Protein AF-A0A662VUU5-F1 (afdb_monomer_lite)

Sequence (149 aa):
MEALKASMFVGVSAFFRILFAQQLSNSFDLKLCLAFCFTALAIYILDRSFDYESNEFVFAILFVLLSFVLFSSFMPFIALFIGFLYSKGVKGFRLKRGYGVKNLVTALTWGVNIAFYSKINTLIIVFFTVKSFIITLLNDFKDTGSNIK

Radius of gyration: 15.36 Å; chains: 1; bounding box: 37×33×42 Å

pLDDT: mean 88.37, std 10.13, range [40.22, 98.12]

Secondary structure (DSSP, 8-state):
-HHHHHHHHHHHHHHHHHHHHHHHTT---HHHHHHHHHHHHHHHHHHHHHHTT-TTHHHHHHHHHHHHHHH--SHHHHHHHHHHHHHT-BTTB-TT-STTHHHHHHHHHHHHHHHHHHT--HHHHHHHHHHHHHHHHHHHHHHHHHS--

Foldseek 3Di:
DVQQVVQLVVLVVQLVLLVVLLVVVVHDDNLLSQLRSLLSSLLSSCLVCVVVVHPSNVSSVVSLVSSCVSPVDCLSVVLNVLSCQQRPNDPPRHQVDDDQSSLQSQLQSQLVSSCVSNVDDPVSSVVSSVVSSVVVNVVVVVVVVVPPD

Structure (mmCIF, N/CA/C/O backbone):
data_AF-A0A662VUU5-F1
#
_entry.id   AF-A0A662VUU5-F1
#
loop_
_atom_site.group_PDB
_atom_site.id
_atom_site.type_symbol
_atom_site.label_atom_id
_atom_site.label_alt_id
_atom_site.label_comp_id
_atom_site.label_asym_id
_atom_site.label_entity_id
_atom_site.label_seq_id
_atom_site.pdbx_PDB_ins_code
_atom_site.Cartn_x
_atom_site.Cartn_y
_atom_site.Cartn_z
_atom_site.occupancy
_atom_site.B_iso_or_equiv
_atom_site.auth_seq_id
_atom_site.auth_comp_id
_atom_site.auth_asym_id
_atom_site.auth_atom_id
_atom_site.pdbx_PDB_model_num
ATOM 1 N N . MET A 1 1 ? 3.282 8.187 18.617 1.00 81.00 1 MET A N 1
ATOM 2 C CA . MET A 1 1 ? 3.980 7.462 17.526 1.00 81.00 1 MET A CA 1
ATOM 3 C C . MET A 1 1 ? 3.714 5.966 17.648 1.00 81.00 1 MET A C 1
ATOM 5 O O . MET A 1 1 ? 4.645 5.167 17.628 1.00 81.00 1 MET A O 1
ATOM 9 N N . GLU A 1 2 ? 2.456 5.572 17.809 1.00 90.25 2 GLU A N 1
ATOM 10 C CA . GLU A 1 2 ? 2.071 4.157 17.923 1.00 90.25 2 GLU A CA 1
ATOM 11 C C . GLU A 1 2 ? 1.715 3.587 16.549 1.00 90.25 2 GLU A C 1
ATOM 13 O O . GLU A 1 2 ? 2.259 2.551 16.154 1.00 90.25 2 GLU A O 1
ATOM 18 N N . ALA A 1 3 ? 0.920 4.326 15.764 1.00 89.88 3 ALA A N 1
ATOM 19 C CA . ALA A 1 3 ? 0.538 3.946 14.406 1.00 89.88 3 ALA A CA 1
ATOM 20 C C . ALA A 1 3 ? 1.767 3.794 13.498 1.00 89.88 3 ALA A C 1
ATOM 22 O O . ALA A 1 3 ? 1.881 2.805 12.767 1.00 89.88 3 ALA A O 1
ATOM 23 N N . LEU A 1 4 ? 2.721 4.729 13.581 1.00 90.69 4 LEU A N 1
ATOM 24 C CA . LEU A 1 4 ? 3.973 4.660 12.826 1.00 90.69 4 LEU A CA 1
ATOM 25 C C . LEU A 1 4 ? 4.808 3.431 13.205 1.00 90.69 4 LEU A C 1
ATOM 27 O O . LEU A 1 4 ? 5.175 2.648 12.328 1.00 90.69 4 LEU A O 1
ATOM 31 N N . LYS A 1 5 ? 5.074 3.226 14.503 1.00 92.25 5 LYS A N 1
ATOM 32 C CA . LYS A 1 5 ? 5.905 2.108 14.988 1.00 92.25 5 LYS A CA 1
ATOM 33 C C . LYS A 1 5 ? 5.329 0.759 14.576 1.00 92.25 5 LYS A C 1
ATOM 35 O O . LYS A 1 5 ? 6.055 -0.073 14.036 1.00 92.25 5 LYS A O 1
ATOM 40 N N . ALA A 1 6 ? 4.021 0.572 14.742 1.00 90.56 6 ALA A N 1
ATOM 41 C CA . ALA A 1 6 ? 3.344 -0.650 14.328 1.00 90.56 6 ALA A CA 1
ATOM 42 C C . ALA A 1 6 ? 3.443 -0.892 12.804 1.00 90.56 6 ALA A C 1
ATOM 44 O O . ALA A 1 6 ? 3.359 -2.034 12.339 1.00 90.56 6 ALA A O 1
ATOM 45 N N . SER A 1 7 ? 3.608 0.167 11.998 1.00 93.94 7 SER A N 1
ATOM 46 C CA . SER A 1 7 ? 3.611 0.130 10.521 1.00 93.94 7 SER A CA 1
ATOM 47 C C . SER A 1 7 ? 4.972 -0.097 9.887 1.00 93.94 7 SER A C 1
ATOM 49 O O . SER A 1 7 ? 5.025 -0.580 8.756 1.00 93.94 7 SER A O 1
ATOM 51 N N . MET A 1 8 ? 6.063 0.131 10.617 1.00 93.44 8 MET A N 1
ATOM 52 C CA . MET A 1 8 ? 7.427 -0.010 10.096 1.00 93.44 8 MET A CA 1
ATOM 53 C C . MET A 1 8 ? 7.697 -1.384 9.474 1.00 93.44 8 MET A C 1
ATOM 55 O O . MET A 1 8 ? 8.197 -1.467 8.352 1.00 93.44 8 MET A O 1
ATOM 59 N N . PHE A 1 9 ? 7.301 -2.465 10.154 1.00 93.50 9 PHE A N 1
ATOM 60 C CA . PHE A 1 9 ? 7.501 -3.824 9.639 1.00 93.50 9 PHE A CA 1
ATOM 61 C C . PHE A 1 9 ? 6.784 -4.053 8.300 1.00 93.50 9 PHE A C 1
ATOM 63 O O . PHE A 1 9 ? 7.306 -4.722 7.409 1.00 93.50 9 PHE A O 1
ATOM 70 N N . VAL A 1 10 ? 5.600 -3.457 8.128 1.00 93.00 10 VAL A N 1
ATOM 71 C CA . VAL A 1 10 ? 4.825 -3.573 6.888 1.00 93.00 10 VAL A CA 1
ATOM 72 C C . VAL A 1 10 ? 5.518 -2.842 5.742 1.00 93.00 10 VAL A C 1
ATOM 74 O O . VAL A 1 10 ? 5.584 -3.390 4.644 1.00 93.00 10 VAL A O 1
ATOM 77 N N . GLY A 1 11 ? 6.089 -1.661 6.000 1.00 94.44 11 GLY A N 1
ATOM 78 C CA . GLY A 1 11 ? 6.892 -0.923 5.021 1.00 94.44 11 GLY A CA 1
ATOM 79 C C . GLY A 1 11 ? 8.108 -1.721 4.546 1.00 94.44 11 GLY A C 1
ATOM 80 O O . GLY A 1 11 ? 8.293 -1.919 3.345 1.00 94.44 11 GLY A O 1
ATOM 81 N N . VAL A 1 12 ? 8.883 -2.278 5.483 1.00 95.19 12 VAL A N 1
ATOM 82 C CA . VAL A 1 12 ? 10.037 -3.137 5.158 1.00 95.19 12 VAL A CA 1
ATOM 83 C C . VAL A 1 12 ? 9.597 -4.361 4.350 1.00 95.19 12 VAL A C 1
ATOM 85 O O . VAL A 1 12 ? 10.191 -4.681 3.322 1.00 95.19 12 VAL A O 1
ATOM 88 N N . SER A 1 13 ? 8.508 -5.022 4.753 1.00 94.31 13 SER A N 1
ATOM 89 C CA . SER A 1 13 ? 7.967 -6.159 4.003 1.00 94.31 13 SER A CA 1
ATOM 90 C C . SER A 1 13 ? 7.511 -5.767 2.591 1.00 94.31 13 SER A C 1
ATOM 92 O O . SER A 1 13 ? 7.723 -6.527 1.647 1.00 94.31 13 SER A O 1
ATOM 94 N N . ALA A 1 14 ? 6.917 -4.583 2.421 1.00 95.50 14 ALA A N 1
ATOM 95 C CA . ALA A 1 14 ? 6.493 -4.067 1.123 1.00 95.50 14 ALA A CA 1
ATOM 96 C C . ALA A 1 14 ? 7.684 -3.851 0.177 1.00 95.50 14 ALA A C 1
ATOM 98 O O . ALA A 1 14 ? 7.617 -4.289 -0.972 1.00 95.50 14 ALA A O 1
ATOM 99 N N . PHE A 1 15 ? 8.789 -3.282 0.670 1.00 96.81 15 PHE A N 1
ATOM 100 C CA . PHE A 1 15 ? 10.030 -3.133 -0.097 1.00 96.81 15 PHE A CA 1
ATOM 101 C C . PHE A 1 15 ? 10.496 -4.475 -0.682 1.00 96.81 15 PHE A C 1
ATOM 103 O O . PHE A 1 15 ? 10.668 -4.608 -1.894 1.00 96.81 15 PHE A O 1
ATOM 110 N N . PHE A 1 16 ? 10.621 -5.500 0.168 1.00 95.44 16 PHE A N 1
ATOM 111 C CA . PHE A 1 16 ? 11.106 -6.813 -0.263 1.00 95.44 16 PHE A CA 1
ATOM 112 C C . PHE A 1 16 ? 10.149 -7.535 -1.216 1.00 95.44 16 PHE A C 1
ATOM 114 O O . PHE A 1 16 ? 10.604 -8.319 -2.043 1.00 95.44 16 PHE A O 1
ATOM 121 N N . ARG A 1 17 ? 8.838 -7.270 -1.153 1.00 92.75 17 ARG A N 1
ATOM 122 C CA . ARG A 1 17 ? 7.872 -7.844 -2.107 1.00 92.75 17 ARG A CA 1
ATOM 123 C C . ARG A 1 17 ? 8.084 -7.319 -3.523 1.00 92.75 17 ARG A C 1
ATOM 125 O O . ARG A 1 17 ? 8.017 -8.113 -4.456 1.00 92.75 17 ARG A O 1
ATOM 132 N N . ILE A 1 18 ? 8.357 -6.022 -3.680 1.00 94.44 18 ILE A N 1
ATOM 133 C CA . ILE A 1 18 ? 8.674 -5.449 -4.998 1.00 94.44 18 ILE A CA 1
ATOM 134 C C . ILE A 1 18 ? 10.034 -5.920 -5.463 1.00 94.44 18 ILE A C 1
ATOM 136 O O . ILE A 1 18 ? 10.139 -6.339 -6.608 1.00 94.44 18 ILE A O 1
ATOM 140 N N . LEU A 1 19 ? 11.035 -5.932 -4.578 1.00 94.31 19 LEU A N 1
ATOM 141 C CA . LEU A 1 19 ? 12.353 -6.456 -4.918 1.00 94.31 19 LEU A CA 1
ATOM 142 C C . LEU A 1 19 ? 12.248 -7.894 -5.436 1.00 94.31 19 LEU A C 1
ATOM 144 O O . LEU A 1 19 ? 12.730 -8.191 -6.521 1.00 94.31 19 LEU A O 1
ATOM 148 N N . PHE A 1 20 ? 11.557 -8.767 -4.701 1.00 91.50 20 PHE A N 1
ATOM 149 C CA . PHE A 1 20 ? 11.325 -10.147 -5.117 1.00 91.50 20 PHE A CA 1
ATOM 150 C C . PHE A 1 20 ? 10.617 -10.225 -6.472 1.00 91.50 20 PHE A C 1
ATOM 152 O O . PHE A 1 20 ? 11.067 -10.953 -7.351 1.00 91.50 20 PHE A O 1
ATOM 159 N N . ALA A 1 21 ? 9.542 -9.454 -6.665 1.00 90.75 21 ALA A N 1
ATOM 160 C CA . ALA A 1 21 ? 8.829 -9.429 -7.936 1.00 90.75 21 ALA A CA 1
ATOM 161 C C . ALA A 1 21 ? 9.750 -8.986 -9.087 1.00 90.75 21 ALA A C 1
ATOM 163 O O . ALA A 1 21 ? 9.850 -9.692 -10.082 1.00 90.75 21 ALA A O 1
ATOM 164 N N . GLN A 1 22 ? 10.487 -7.884 -8.930 1.00 91.81 22 GLN A N 1
ATOM 165 C CA . GLN A 1 22 ? 11.431 -7.376 -9.930 1.00 91.81 22 GLN A CA 1
ATOM 166 C C . GLN A 1 22 ? 12.504 -8.410 -10.300 1.00 91.81 22 GLN A C 1
ATOM 168 O O . GLN A 1 22 ? 12.750 -8.629 -11.489 1.00 91.81 22 GLN A O 1
ATOM 173 N N . GLN A 1 23 ? 13.057 -9.124 -9.313 1.00 91.06 23 GLN A N 1
ATOM 174 C CA . GLN A 1 23 ? 14.039 -10.187 -9.549 1.00 91.06 23 GLN A CA 1
ATOM 175 C C . GLN A 1 23 ? 13.480 -11.329 -10.413 1.00 91.06 23 GLN A C 1
ATOM 177 O O . GLN A 1 23 ? 14.199 -11.838 -11.266 1.00 91.06 23 GLN A O 1
ATOM 182 N N . LEU A 1 24 ? 12.189 -11.676 -10.298 1.00 88.19 24 LEU A N 1
ATOM 183 C CA . LEU A 1 24 ? 11.557 -12.667 -11.190 1.00 88.19 24 LEU A CA 1
ATOM 184 C C . LEU A 1 24 ? 11.553 -12.237 -12.666 1.00 88.19 24 LEU A C 1
ATOM 186 O O . LEU A 1 24 ? 11.448 -13.079 -13.553 1.00 88.19 24 LEU A O 1
ATOM 190 N N . SER A 1 25 ? 11.653 -10.935 -12.932 1.00 85.19 25 SER A N 1
ATOM 191 C CA . SER A 1 25 ? 11.716 -10.359 -14.282 1.00 85.19 25 SER A CA 1
ATOM 192 C C . SER A 1 25 ? 13.127 -9.941 -14.708 1.00 85.19 25 SER A C 1
ATOM 194 O O . SER A 1 25 ? 13.270 -9.270 -15.727 1.00 85.19 25 SER A O 1
ATOM 196 N N . ASN A 1 26 ? 14.161 -10.298 -13.932 1.00 87.94 26 ASN A N 1
ATOM 197 C CA . ASN A 1 26 ? 15.539 -9.824 -14.112 1.00 87.94 26 ASN A CA 1
ATOM 198 C C . ASN A 1 26 ? 15.649 -8.290 -14.200 1.00 87.94 26 ASN A C 1
ATOM 200 O O . ASN A 1 26 ? 16.485 -7.753 -14.926 1.00 87.94 26 ASN A O 1
ATOM 204 N N . SER A 1 27 ? 14.794 -7.574 -13.466 1.00 89.19 27 SER A N 1
ATOM 205 C CA . SER A 1 27 ? 14.834 -6.117 -13.361 1.00 89.19 27 SER A CA 1
ATOM 206 C C . SER A 1 27 ? 15.168 -5.689 -11.934 1.00 89.19 27 SER A C 1
ATOM 208 O O . SER A 1 27 ? 15.023 -6.451 -10.977 1.00 89.19 27 SER A O 1
ATOM 210 N N . PHE A 1 28 ? 15.645 -4.456 -11.785 1.00 93.12 28 PHE A N 1
ATOM 211 C CA . PHE A 1 28 ? 15.834 -3.834 -10.482 1.00 93.12 28 PHE A CA 1
ATOM 212 C C . PHE A 1 28 ? 15.625 -2.328 -10.599 1.00 93.12 28 PHE A C 1
ATOM 214 O O . PHE A 1 28 ? 16.303 -1.652 -11.370 1.00 93.12 28 PHE A O 1
ATOM 221 N N . ASP A 1 29 ? 14.687 -1.805 -9.815 1.00 94.94 29 ASP A N 1
ATOM 222 C CA . ASP A 1 29 ? 14.433 -0.373 -9.709 1.00 94.94 29 ASP A CA 1
ATOM 223 C C . ASP A 1 29 ? 14.169 -0.020 -8.242 1.00 94.94 29 ASP A C 1
ATOM 225 O O . ASP A 1 29 ? 13.077 -0.236 -7.695 1.00 94.94 29 ASP A O 1
ATOM 229 N N . LEU A 1 30 ? 15.205 0.530 -7.602 1.00 95.88 30 LEU A N 1
ATOM 230 C CA . LEU A 1 30 ? 15.176 0.935 -6.199 1.00 95.88 30 LEU A CA 1
ATOM 231 C C . LEU A 1 30 ? 14.102 1.995 -5.928 1.00 95.88 30 LEU A C 1
ATOM 233 O O . LEU A 1 30 ? 13.483 1.970 -4.862 1.00 95.88 30 LEU A O 1
ATOM 237 N N . LYS A 1 31 ? 13.849 2.907 -6.881 1.00 96.81 31 LYS A N 1
ATOM 238 C CA . LYS A 1 31 ? 12.851 3.971 -6.702 1.00 96.81 31 LYS A CA 1
ATOM 239 C C . LYS A 1 31 ? 11.459 3.374 -6.557 1.00 96.81 31 LYS A C 1
ATOM 241 O O . LYS A 1 31 ? 10.708 3.824 -5.699 1.00 96.81 31 LYS A O 1
ATOM 246 N N . LEU A 1 32 ? 11.140 2.325 -7.316 1.00 95.62 32 LEU A N 1
ATOM 247 C CA . LEU A 1 32 ? 9.856 1.626 -7.207 1.00 95.62 32 LEU A CA 1
ATOM 248 C C . LEU A 1 32 ? 9.717 0.858 -5.895 1.00 95.62 32 LEU A C 1
ATOM 250 O O . LEU A 1 32 ? 8.652 0.893 -5.278 1.00 95.62 32 LEU A O 1
ATOM 254 N N . CYS A 1 33 ? 10.793 0.212 -5.436 1.00 96.75 33 CYS A N 1
ATOM 255 C CA . CYS A 1 33 ? 10.801 -0.475 -4.145 1.00 96.75 33 CYS A CA 1
ATOM 256 C C . CYS A 1 33 ? 10.528 0.506 -2.991 1.00 96.75 33 CYS A C 1
ATOM 258 O O . CYS A 1 33 ? 9.698 0.235 -2.120 1.00 96.75 33 CYS A O 1
ATOM 260 N N . LEU A 1 34 ? 11.183 1.673 -3.008 1.00 97.88 34 LEU A N 1
ATOM 261 C CA . LEU A 1 34 ? 10.980 2.733 -2.016 1.00 97.88 34 LEU A CA 1
ATOM 262 C C . LEU A 1 34 ? 9.605 3.399 -2.146 1.00 97.88 34 LEU A C 1
ATOM 264 O O . LEU A 1 34 ? 8.922 3.593 -1.141 1.00 97.88 34 LEU A O 1
ATOM 268 N N . ALA A 1 35 ? 9.154 3.694 -3.367 1.00 97.31 35 ALA A N 1
ATOM 269 C CA . ALA A 1 35 ? 7.844 4.289 -3.604 1.00 97.31 35 ALA A CA 1
ATOM 270 C C . ALA A 1 35 ? 6.719 3.382 -3.086 1.00 97.31 35 ALA A C 1
ATOM 272 O O . ALA A 1 35 ? 5.776 3.865 -2.448 1.00 97.31 35 ALA A O 1
ATOM 273 N N . PHE A 1 36 ? 6.823 2.067 -3.283 1.00 97.00 36 PHE A N 1
ATOM 274 C CA . PHE A 1 36 ? 5.843 1.139 -2.732 1.00 97.00 36 PHE A CA 1
ATOM 275 C C . PHE A 1 36 ? 5.951 0.986 -1.213 1.00 97.00 36 PHE A C 1
ATOM 277 O O . PHE A 1 36 ? 4.923 0.931 -0.542 1.00 97.00 36 PHE A O 1
ATOM 284 N N . CYS A 1 37 ? 7.166 0.979 -0.653 1.00 97.69 37 CYS A N 1
ATOM 285 C CA . CYS A 1 37 ? 7.377 1.009 0.798 1.00 97.69 37 CYS A CA 1
ATOM 286 C C . CYS A 1 37 ? 6.624 2.183 1.444 1.00 97.69 37 CYS A C 1
ATOM 288 O O . CYS A 1 37 ? 5.839 1.981 2.371 1.00 97.69 37 CYS A O 1
ATOM 290 N N . PHE A 1 38 ? 6.778 3.393 0.898 1.00 98.12 38 PHE A N 1
ATOM 291 C CA . PHE A 1 38 ? 6.066 4.575 1.382 1.00 98.12 38 PHE A CA 1
ATOM 292 C C . PHE A 1 38 ? 4.553 4.494 1.161 1.00 98.12 38 PHE A C 1
ATOM 294 O O . PHE A 1 38 ? 3.789 4.866 2.046 1.00 9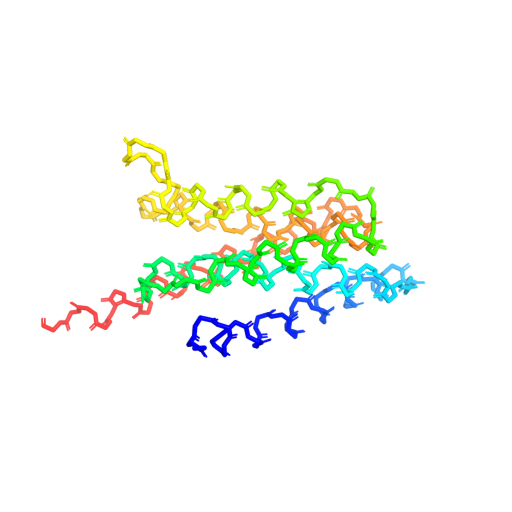8.12 38 PHE A O 1
ATOM 301 N N . THR A 1 39 ? 4.104 3.935 0.037 1.00 97.56 39 THR A N 1
ATOM 302 C CA . THR A 1 39 ? 2.668 3.704 -0.208 1.00 97.56 39 THR A CA 1
ATOM 303 C C . THR A 1 39 ? 2.064 2.780 0.849 1.00 97.56 39 THR A C 1
ATOM 305 O O . THR A 1 39 ? 1.029 3.093 1.434 1.00 97.56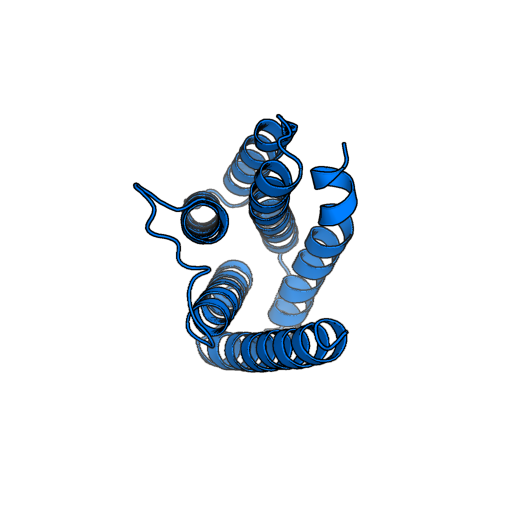 39 THR A O 1
ATOM 308 N N . ALA A 1 40 ? 2.730 1.662 1.146 1.00 96.94 40 ALA A N 1
ATOM 309 C CA . ALA A 1 40 ? 2.284 0.716 2.160 1.00 96.94 40 ALA A CA 1
ATOM 310 C C . ALA A 1 40 ? 2.297 1.336 3.564 1.00 96.94 40 ALA A C 1
ATOM 312 O O . ALA A 1 40 ? 1.332 1.172 4.309 1.00 96.94 40 ALA A O 1
ATOM 313 N N . LEU A 1 41 ? 3.349 2.086 3.913 1.00 97.06 41 LEU A N 1
ATOM 314 C CA . LEU A 1 41 ? 3.406 2.824 5.176 1.00 97.06 41 LEU A CA 1
ATOM 315 C C . LEU A 1 41 ? 2.235 3.790 5.303 1.00 97.06 41 LEU A C 1
ATOM 317 O O . LEU A 1 41 ? 1.573 3.797 6.334 1.00 97.06 41 LEU A O 1
ATOM 321 N N . ALA A 1 42 ? 1.936 4.552 4.255 1.00 96.88 42 ALA A N 1
ATOM 322 C CA . ALA A 1 42 ? 0.847 5.507 4.294 1.00 96.88 42 ALA A CA 1
ATOM 323 C C . ALA A 1 42 ? -0.511 4.848 4.571 1.00 96.88 42 ALA A C 1
ATOM 325 O O . ALA A 1 42 ? -1.242 5.291 5.455 1.00 96.88 42 ALA A O 1
ATOM 326 N N . ILE A 1 43 ? -0.822 3.755 3.871 1.00 95.94 43 ILE A N 1
ATOM 327 C CA . ILE A 1 43 ? -2.081 3.015 4.048 1.00 95.94 43 ILE A CA 1
ATOM 328 C C . ILE A 1 43 ? -2.208 2.480 5.479 1.00 95.94 43 ILE A C 1
ATOM 330 O O . ILE A 1 43 ? -3.252 2.641 6.107 1.00 95.94 43 ILE A O 1
ATOM 334 N N . TYR A 1 44 ? -1.148 1.865 6.010 1.00 94.88 44 TYR A N 1
ATOM 335 C CA . TYR A 1 44 ? -1.187 1.236 7.334 1.00 94.88 44 TYR A CA 1
ATOM 336 C C . TYR A 1 44 ? -1.145 2.243 8.481 1.00 94.88 44 TYR A C 1
ATOM 338 O O . TYR A 1 44 ? -1.790 2.026 9.504 1.00 94.88 44 TYR A O 1
ATOM 346 N N . ILE A 1 45 ? -0.420 3.351 8.316 1.00 95.69 45 ILE A N 1
ATOM 347 C CA . ILE A 1 45 ? -0.449 4.454 9.278 1.00 95.69 45 ILE A CA 1
ATOM 348 C C . ILE A 1 45 ? -1.845 5.063 9.306 1.00 95.69 45 ILE A C 1
ATOM 350 O O . ILE A 1 45 ? -2.347 5.322 10.392 1.00 95.69 45 ILE A O 1
ATOM 354 N N . LEU A 1 46 ? -2.491 5.251 8.150 1.00 95.12 46 LEU A N 1
ATOM 355 C CA . LEU A 1 46 ? -3.855 5.768 8.097 1.00 95.12 46 LEU A CA 1
ATOM 356 C C . LEU A 1 46 ? -4.829 4.846 8.843 1.00 95.12 46 LEU A C 1
ATOM 358 O O . LEU A 1 46 ? -5.523 5.316 9.742 1.00 95.12 46 LEU A O 1
ATOM 362 N N . ASP A 1 47 ? -4.845 3.550 8.513 1.00 92.00 47 ASP A N 1
ATOM 363 C CA . ASP A 1 47 ? -5.709 2.550 9.163 1.00 92.00 47 ASP A CA 1
ATOM 364 C C . ASP A 1 47 ? -5.534 2.575 10.686 1.00 92.00 47 ASP A C 1
ATOM 366 O O . ASP A 1 47 ? -6.487 2.798 11.431 1.00 92.00 47 ASP A O 1
ATOM 370 N N . ARG A 1 48 ? -4.285 2.482 11.148 1.00 91.94 48 ARG A N 1
ATOM 371 C CA . ARG A 1 48 ? -3.966 2.467 12.578 1.00 9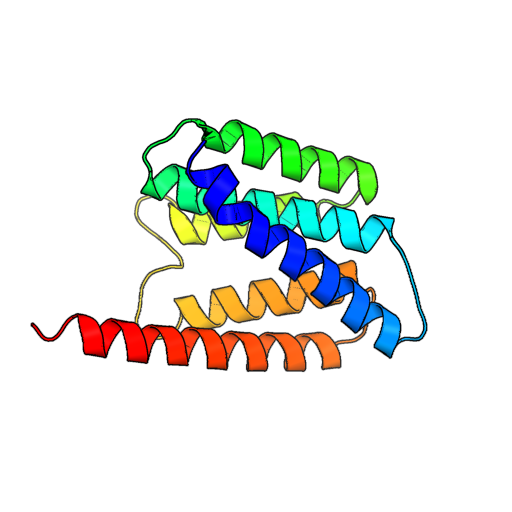1.94 48 ARG A CA 1
ATOM 372 C C . ARG A 1 48 ? -4.162 3.803 13.267 1.00 91.94 48 ARG A C 1
ATOM 374 O O . ARG A 1 48 ? -4.446 3.828 14.455 1.00 91.94 48 ARG A O 1
ATOM 381 N N . SER A 1 49 ? -4.011 4.918 12.558 1.00 92.38 49 SER A N 1
ATOM 382 C CA . SER A 1 49 ? -4.273 6.234 13.142 1.00 92.38 49 SER A CA 1
ATOM 383 C C . SER A 1 49 ? -5.738 6.374 13.544 1.00 92.38 49 SER A C 1
ATOM 385 O O . SER A 1 49 ? -6.015 7.004 14.560 1.00 92.38 49 SER A O 1
ATOM 387 N N . PHE A 1 50 ? -6.653 5.732 12.806 1.00 90.12 50 PHE A N 1
ATOM 388 C CA . PHE A 1 50 ? -8.058 5.654 13.189 1.00 90.12 50 PHE A CA 1
ATOM 389 C C . PHE A 1 50 ? -8.288 4.705 14.365 1.00 90.12 50 PHE A C 1
ATOM 391 O O . PHE A 1 50 ? -9.054 5.064 15.251 1.00 90.12 50 PHE A O 1
ATOM 398 N N . ASP A 1 51 ? -7.617 3.551 14.405 1.00 86.50 51 ASP A N 1
ATOM 399 C CA . ASP A 1 51 ? -7.744 2.607 15.528 1.00 86.50 51 ASP A CA 1
ATOM 400 C C . ASP A 1 51 ? -7.173 3.176 16.846 1.00 86.50 51 ASP A C 1
ATOM 402 O O . ASP A 1 51 ? -7.723 2.922 17.913 1.00 86.50 51 ASP A O 1
ATOM 406 N N . TYR A 1 52 ? -6.100 3.973 16.782 1.00 84.81 52 TYR A N 1
ATOM 407 C CA . TYR A 1 52 ? -5.480 4.634 17.941 1.00 84.81 52 TYR A CA 1
ATOM 408 C C . TYR A 1 52 ? -6.027 6.041 18.231 1.00 84.81 52 TYR A C 1
ATOM 410 O O . TYR A 1 52 ? -5.474 6.729 19.085 1.00 84.81 52 TYR A O 1
ATOM 418 N N . GLU A 1 53 ? -7.030 6.513 17.482 1.00 85.25 53 GLU A N 1
ATOM 419 C CA . GLU A 1 53 ? -7.560 7.887 17.572 1.00 85.25 53 GLU A CA 1
ATOM 420 C C . GLU A 1 53 ? -6.456 8.970 17.594 1.00 85.25 53 GLU A C 1
ATOM 422 O O . GLU A 1 53 ? -6.503 9.950 18.336 1.00 85.25 53 GLU A O 1
ATOM 427 N N . SER A 1 54 ? -5.423 8.788 16.767 1.00 87.31 54 SER A N 1
ATOM 428 C CA . SER A 1 54 ? -4.216 9.619 16.774 1.00 87.31 54 SER A CA 1
ATOM 429 C C . SER A 1 54 ? -4.130 10.541 15.555 1.00 87.31 54 SER A C 1
ATOM 431 O O . SER A 1 54 ? -4.541 10.198 14.446 1.00 87.31 54 SER A O 1
ATOM 433 N N . ASN A 1 55 ? -3.476 11.695 15.719 1.00 89.94 55 ASN A N 1
ATOM 434 C CA . ASN A 1 55 ? -3.194 12.633 14.621 1.00 89.94 55 ASN A CA 1
ATOM 435 C C . ASN A 1 55 ? -2.057 12.163 13.686 1.00 89.94 55 ASN A C 1
ATOM 437 O O . ASN A 1 55 ? -1.539 12.932 12.876 1.00 89.94 55 ASN A O 1
ATOM 441 N N . GLU A 1 56 ? -1.659 10.890 13.764 1.00 91.38 56 GLU A N 1
ATOM 442 C CA . GLU A 1 56 ? -0.576 10.317 12.956 1.00 91.38 56 GLU A CA 1
ATOM 443 C C . GLU A 1 56 ? -0.954 10.160 11.470 1.00 91.38 56 GLU A C 1
ATOM 445 O O . GLU A 1 56 ? -0.084 9.863 10.651 1.00 91.38 56 GLU A O 1
ATOM 450 N N . PHE A 1 57 ? -2.203 10.455 11.079 1.00 90.62 57 PHE A N 1
ATOM 451 C CA . PHE A 1 57 ? -2.626 10.524 9.672 1.00 90.62 57 PHE A CA 1
ATOM 452 C C . PHE A 1 57 ? -1.803 11.531 8.846 1.00 90.62 57 PHE A C 1
ATOM 454 O O . PHE A 1 57 ? -1.664 11.365 7.635 1.00 90.62 57 PHE A O 1
ATOM 461 N N . VAL A 1 58 ? -1.203 12.548 9.481 1.00 92.94 58 VAL A N 1
ATOM 462 C CA . VAL A 1 58 ? -0.287 13.490 8.813 1.00 92.94 58 VAL A CA 1
ATOM 463 C C . VAL A 1 58 ? 0.927 12.757 8.229 1.00 92.94 58 VAL A C 1
ATOM 465 O O . VAL A 1 58 ? 1.347 13.057 7.111 1.00 92.94 58 VAL A O 1
ATOM 468 N N . PHE A 1 59 ? 1.449 11.736 8.921 1.00 95.56 59 PHE A N 1
ATOM 469 C CA . PHE A 1 59 ? 2.532 10.905 8.390 1.00 95.56 59 PHE A CA 1
ATOM 470 C C . PHE A 1 59 ? 2.074 10.068 7.196 1.00 95.56 59 PHE A C 1
ATOM 472 O O . PHE A 1 59 ? 2.848 9.877 6.262 1.00 95.56 59 PHE A O 1
ATOM 479 N N . ALA A 1 60 ? 0.818 9.610 7.179 1.00 95.75 60 ALA A N 1
ATOM 480 C CA . ALA A 1 60 ? 0.281 8.916 6.014 1.00 95.75 60 ALA A CA 1
ATOM 481 C C . ALA A 1 60 ? 0.284 9.818 4.769 1.00 95.75 60 ALA A C 1
ATOM 483 O O . ALA A 1 60 ? 0.733 9.398 3.702 1.00 95.75 60 ALA A O 1
ATOM 484 N N . ILE A 1 61 ? -0.130 11.080 4.919 1.00 95.88 61 ILE A N 1
ATOM 485 C CA . ILE A 1 61 ? -0.088 12.072 3.835 1.00 95.88 61 ILE A CA 1
ATOM 486 C C . ILE A 1 61 ? 1.360 12.315 3.386 1.00 95.88 61 ILE A C 1
ATOM 488 O O . ILE A 1 61 ? 1.643 12.265 2.189 1.00 95.88 61 ILE A O 1
ATOM 492 N N . LEU A 1 62 ? 2.289 12.507 4.330 1.00 97.19 62 LEU A N 1
ATOM 493 C CA . LEU A 1 62 ? 3.714 12.692 4.035 1.00 97.19 62 LEU A CA 1
ATOM 494 C C . LEU A 1 62 ? 4.279 11.528 3.204 1.00 97.19 62 LEU A C 1
ATOM 496 O O . LEU A 1 62 ? 4.923 11.755 2.182 1.00 97.19 62 LEU A O 1
ATOM 500 N N . PHE A 1 63 ? 4.026 10.280 3.607 1.00 97.75 63 PHE A N 1
ATOM 501 C CA . PHE A 1 63 ? 4.545 9.111 2.896 1.00 97.75 63 PHE A CA 1
ATOM 502 C C . PHE A 1 63 ? 3.923 8.934 1.505 1.00 97.75 63 PHE A C 1
ATOM 504 O O . PHE A 1 63 ? 4.632 8.567 0.567 1.00 97.75 63 PHE A O 1
ATOM 511 N N . VAL A 1 64 ? 2.639 9.255 1.321 1.00 97.44 64 VAL A N 1
ATOM 512 C CA . VAL A 1 64 ? 2.038 9.294 -0.024 1.00 97.44 64 VAL A CA 1
ATOM 513 C C . VAL A 1 64 ? 2.718 10.332 -0.910 1.00 97.44 64 VAL A C 1
ATOM 515 O O . VAL A 1 64 ? 3.045 10.021 -2.055 1.00 97.44 64 VAL A O 1
ATOM 518 N N . LEU A 1 65 ? 2.989 11.531 -0.388 1.00 97.94 65 LEU A N 1
ATOM 519 C CA . LEU A 1 65 ? 3.693 12.574 -1.136 1.00 97.94 65 LEU A CA 1
ATOM 520 C C . LEU A 1 65 ? 5.122 12.147 -1.493 1.00 97.94 65 LEU A C 1
ATOM 522 O O . LEU A 1 65 ? 5.535 12.315 -2.637 1.00 97.94 65 LEU A O 1
ATOM 526 N N . LEU A 1 66 ? 5.855 11.529 -0.564 1.00 97.81 66 LEU A N 1
ATOM 527 C CA . LEU A 1 66 ? 7.190 10.983 -0.838 1.00 97.81 66 LEU A CA 1
ATOM 528 C C . LEU A 1 66 ? 7.152 9.904 -1.928 1.00 97.81 66 LEU A C 1
ATOM 530 O O . LEU A 1 66 ? 8.002 9.893 -2.817 1.00 97.81 66 LEU A O 1
ATOM 534 N N . SER A 1 67 ? 6.149 9.022 -1.903 1.00 97.31 67 SER A N 1
ATOM 535 C CA . SER A 1 67 ? 5.950 8.030 -2.965 1.00 97.31 67 SER A CA 1
ATOM 536 C C . SER A 1 67 ? 5.676 8.685 -4.323 1.00 97.31 67 SER A C 1
ATOM 538 O O . SER A 1 67 ? 6.270 8.300 -5.333 1.00 97.31 67 SER A O 1
ATOM 540 N N . PHE A 1 68 ? 4.825 9.716 -4.344 1.00 97.06 68 PHE A N 1
ATOM 541 C CA . PHE A 1 68 ? 4.522 10.484 -5.549 1.00 97.06 68 PHE A CA 1
ATOM 542 C C . PHE A 1 68 ? 5.758 11.191 -6.110 1.00 97.06 68 PHE A C 1
ATOM 544 O O . PHE A 1 68 ? 5.978 11.159 -7.314 1.00 97.06 68 PHE A O 1
ATOM 551 N N . VAL A 1 69 ? 6.605 11.775 -5.263 1.00 97.12 69 VAL A N 1
ATOM 552 C CA . VAL A 1 69 ? 7.860 12.403 -5.708 1.00 97.12 69 VAL A CA 1
ATOM 553 C C . VAL A 1 69 ? 8.813 11.372 -6.323 1.00 97.12 69 VAL A C 1
ATOM 555 O O . VAL A 1 69 ? 9.480 11.671 -7.310 1.00 97.12 69 VAL A O 1
ATOM 558 N N . LEU A 1 70 ? 8.861 10.148 -5.787 1.00 95.88 70 LEU A N 1
ATOM 559 C CA . LEU A 1 70 ? 9.757 9.101 -6.289 1.00 95.88 70 LEU A CA 1
ATOM 560 C C . LEU A 1 70 ? 9.312 8.464 -7.611 1.00 95.88 70 LEU A C 1
ATOM 562 O O . LEU A 1 70 ? 10.176 8.053 -8.389 1.00 95.88 70 LEU A O 1
ATOM 566 N N . PHE A 1 71 ? 8.003 8.336 -7.849 1.00 92.06 71 PHE A N 1
ATOM 567 C CA . PHE A 1 71 ? 7.468 7.585 -8.996 1.00 92.06 71 PHE A CA 1
ATOM 568 C C . PHE A 1 71 ? 6.480 8.365 -9.883 1.00 92.06 71 PHE A C 1
ATOM 570 O O . PHE A 1 71 ? 5.994 7.830 -10.874 1.00 92.06 71 PHE A O 1
ATOM 577 N N . SER A 1 72 ? 6.180 9.623 -9.555 1.00 93.38 72 SER A N 1
ATOM 578 C CA . SER A 1 72 ? 5.330 10.549 -10.328 1.00 93.38 72 SER A CA 1
ATOM 579 C C . SER A 1 72 ? 4.036 9.918 -10.858 1.00 93.38 72 SER A C 1
ATOM 581 O O . SER A 1 72 ? 3.629 10.139 -11.994 1.00 93.38 72 SER A O 1
ATOM 583 N N . SER A 1 73 ? 3.385 9.108 -10.023 1.00 93.19 73 SER A N 1
ATOM 584 C CA . SER A 1 73 ? 2.168 8.365 -10.350 1.00 93.19 73 SER A CA 1
ATOM 585 C C . SER A 1 73 ? 1.114 8.604 -9.283 1.00 93.19 73 SER A C 1
ATOM 587 O O . SER A 1 73 ? 1.441 8.635 -8.102 1.00 93.19 73 SER A O 1
ATOM 589 N N . PHE A 1 74 ? -0.159 8.706 -9.672 1.00 94.19 74 PHE A N 1
ATOM 590 C CA . PHE A 1 74 ? -1.276 8.862 -8.733 1.00 94.19 74 PHE A CA 1
ATOM 591 C C . PHE A 1 74 ? -1.637 7.580 -7.966 1.00 94.19 74 PHE A C 1
ATOM 593 O O . PHE A 1 74 ? -2.452 7.629 -7.044 1.00 94.19 74 PHE A O 1
ATOM 600 N N . MET A 1 75 ? -1.012 6.442 -8.284 1.00 93.38 75 MET A N 1
ATOM 601 C CA . MET A 1 75 ? -1.282 5.165 -7.616 1.00 93.38 75 MET A CA 1
ATOM 602 C C . MET A 1 75 ? -1.199 5.201 -6.074 1.00 93.38 75 MET A C 1
ATOM 604 O O . MET A 1 75 ? -2.104 4.650 -5.447 1.00 93.38 75 MET A O 1
ATOM 608 N N . PRO A 1 76 ? -0.221 5.870 -5.424 1.00 95.12 76 PRO A N 1
ATOM 609 C CA . PRO A 1 76 ? -0.170 5.959 -3.966 1.00 95.12 76 PRO A CA 1
ATOM 610 C C . PRO A 1 76 ? -1.414 6.630 -3.369 1.00 95.12 76 PRO A C 1
ATOM 612 O O . PRO A 1 76 ? -1.902 6.206 -2.324 1.00 95.12 76 PRO A O 1
ATOM 615 N N . PHE A 1 77 ? -1.960 7.650 -4.041 1.00 95.69 77 PHE A N 1
ATOM 616 C CA . PHE A 1 77 ? -3.177 8.338 -3.603 1.00 95.69 77 PHE A CA 1
ATOM 617 C C . PHE A 1 77 ? -4.410 7.453 -3.759 1.00 95.69 77 PHE A C 1
ATOM 619 O O . PHE A 1 77 ? -5.246 7.405 -2.859 1.00 95.69 77 PHE A O 1
ATOM 626 N N . ILE A 1 78 ? -4.507 6.716 -4.871 1.00 95.12 78 ILE A N 1
ATOM 627 C CA . ILE A 1 78 ? -5.581 5.737 -5.088 1.00 95.12 78 ILE A CA 1
ATOM 628 C C . ILE A 1 78 ? -5.521 4.660 -4.001 1.00 95.12 78 ILE A C 1
ATOM 630 O O . ILE A 1 78 ? -6.537 4.338 -3.388 1.00 95.12 78 ILE A O 1
ATOM 634 N N . ALA A 1 79 ? -4.329 4.140 -3.711 1.00 94.44 79 ALA A N 1
ATOM 635 C CA . ALA A 1 79 ? -4.135 3.116 -2.696 1.00 94.44 79 ALA A CA 1
ATOM 636 C C . ALA A 1 79 ? -4.462 3.638 -1.282 1.00 94.44 79 ALA A C 1
ATOM 638 O O . ALA A 1 79 ? -5.131 2.942 -0.517 1.00 94.44 79 ALA A O 1
ATOM 639 N N . LEU A 1 80 ? -4.087 4.882 -0.959 1.00 95.00 80 LEU A N 1
ATOM 640 C CA . LEU A 1 80 ? -4.479 5.550 0.287 1.00 95.00 80 LEU A CA 1
ATOM 641 C C . LEU A 1 80 ? -5.995 5.734 0.384 1.00 95.00 80 LEU A C 1
ATOM 643 O O . LEU A 1 80 ? -6.569 5.492 1.442 1.00 95.00 80 LEU A O 1
ATOM 647 N N . PHE A 1 81 ? -6.654 6.128 -0.707 1.00 94.44 81 PHE A N 1
ATOM 648 C CA . PHE A 1 81 ? -8.106 6.288 -0.747 1.00 94.44 81 PHE A CA 1
ATOM 649 C C . PHE A 1 81 ? -8.836 4.954 -0.546 1.00 94.44 81 PHE A C 1
ATOM 651 O O . PHE A 1 81 ? -9.779 4.881 0.240 1.00 94.44 81 PHE A O 1
ATOM 658 N N . ILE A 1 82 ? -8.369 3.872 -1.178 1.00 92.56 82 ILE A N 1
ATOM 659 C CA . ILE A 1 82 ? -8.890 2.519 -0.9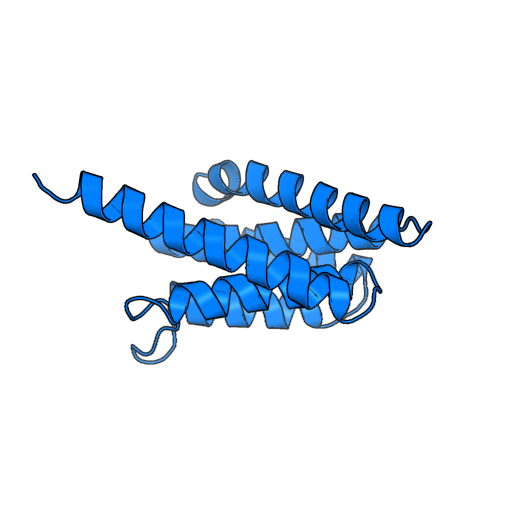27 1.00 92.56 82 ILE A CA 1
ATOM 660 C C . ILE A 1 82 ? -8.673 2.134 0.542 1.00 92.56 82 ILE A C 1
ATOM 662 O O . ILE A 1 82 ? -9.601 1.640 1.181 1.00 92.56 82 ILE A O 1
ATOM 666 N N . GLY A 1 83 ? -7.492 2.420 1.100 1.00 91.56 83 GLY A N 1
ATOM 667 C CA . GLY A 1 83 ? -7.203 2.252 2.526 1.00 91.56 83 GLY A CA 1
ATOM 668 C C . GLY A 1 83 ? -8.181 3.021 3.417 1.00 91.56 83 GLY A C 1
ATOM 669 O O . GLY A 1 83 ? -8.758 2.455 4.337 1.00 91.56 83 GLY A O 1
ATOM 670 N N . PHE A 1 84 ? -8.469 4.281 3.094 1.00 92.19 84 PHE A N 1
ATOM 671 C CA . PHE A 1 84 ? -9.455 5.094 3.805 1.00 92.19 84 PHE A CA 1
ATOM 672 C C . PHE A 1 84 ? -10.858 4.470 3.772 1.00 92.19 84 PHE A C 1
ATOM 674 O O . PHE A 1 84 ? -11.519 4.367 4.811 1.00 92.19 84 PHE A O 1
ATOM 681 N N . LEU A 1 85 ? -11.317 4.036 2.592 1.00 91.06 85 LEU A N 1
ATOM 682 C CA . LEU A 1 85 ? -12.612 3.368 2.425 1.00 91.06 85 LEU A CA 1
ATOM 683 C C . LEU A 1 85 ? -12.674 2.029 3.169 1.00 91.06 85 LEU A C 1
ATOM 685 O O . LEU A 1 85 ? -13.738 1.633 3.656 1.00 91.06 85 LEU A O 1
ATOM 689 N N . TYR A 1 86 ? -11.537 1.341 3.262 1.00 87.75 86 TYR A N 1
ATOM 690 C CA . TYR A 1 86 ? -11.382 0.123 4.038 1.00 87.75 86 TYR A CA 1
ATOM 691 C C . TYR A 1 86 ? -11.526 0.401 5.535 1.00 87.75 86 TYR A C 1
ATOM 693 O O . TYR A 1 86 ? -12.412 -0.168 6.171 1.00 87.75 86 TYR A O 1
ATOM 701 N N . SER A 1 87 ? -10.743 1.326 6.081 1.00 87.69 87 SER A N 1
ATOM 702 C CA . SER A 1 87 ? -10.666 1.587 7.520 1.00 87.69 87 SER A CA 1
ATOM 703 C C . SER A 1 87 ? -11.861 2.377 8.060 1.00 87.69 87 SER A C 1
ATOM 705 O O . SER A 1 87 ? -12.583 1.913 8.948 1.00 87.69 87 SER A O 1
ATOM 707 N N . LYS A 1 88 ? -12.101 3.576 7.514 1.00 87.06 88 LYS A N 1
ATOM 708 C CA . LYS A 1 88 ? -13.098 4.534 8.022 1.00 87.06 88 LYS A CA 1
ATOM 709 C C . LYS A 1 88 ? -14.388 4.526 7.212 1.00 87.06 88 LYS A C 1
ATOM 711 O O . LYS A 1 88 ? -15.469 4.611 7.805 1.00 87.06 88 LYS A O 1
ATOM 716 N N . GLY A 1 89 ? -14.288 4.373 5.892 1.00 86.25 89 GLY A N 1
ATOM 717 C CA . GLY A 1 89 ? -15.437 4.402 4.985 1.00 86.25 89 GLY A CA 1
ATOM 718 C C . GLY A 1 89 ? -16.071 5.785 4.825 1.00 86.25 89 GLY A C 1
ATOM 719 O O . GLY A 1 89 ? -15.593 6.782 5.365 1.00 86.25 89 GLY A O 1
ATOM 720 N N . VAL A 1 90 ? -17.182 5.844 4.087 1.00 86.81 90 VAL A N 1
ATOM 721 C CA . VAL A 1 90 ? -17.945 7.076 3.814 1.00 86.81 90 VAL A CA 1
ATOM 722 C C . VAL A 1 90 ? -19.394 6.874 4.239 1.00 86.81 90 VAL A C 1
ATOM 724 O O . VAL A 1 90 ? -20.016 5.887 3.858 1.00 86.81 90 VAL A O 1
ATOM 727 N N . LYS A 1 91 ? -19.945 7.801 5.037 1.00 84.25 91 LYS A N 1
ATOM 728 C CA . LYS A 1 91 ? -21.346 7.760 5.514 1.00 84.25 91 LYS A CA 1
ATOM 729 C C . LYS A 1 91 ? -21.754 6.402 6.122 1.00 84.25 91 LYS A C 1
ATOM 731 O O . LYS A 1 91 ? -22.865 5.929 5.924 1.00 84.25 91 LYS A O 1
ATOM 736 N N . GLY A 1 92 ? -20.832 5.750 6.837 1.00 77.44 92 GLY A N 1
ATOM 737 C CA . GLY A 1 92 ? -21.060 4.444 7.468 1.00 77.44 92 GLY A CA 1
ATOM 738 C C . GLY A 1 92 ? -20.847 3.224 6.559 1.00 77.44 92 GLY A C 1
ATOM 739 O O . GLY A 1 92 ? -20.851 2.101 7.064 1.00 77.44 92 GLY A O 1
ATOM 740 N N . PHE A 1 93 ? -20.590 3.410 5.262 1.00 78.88 93 PHE A N 1
ATOM 741 C CA . PHE A 1 93 ? -20.241 2.334 4.331 1.00 78.88 93 PHE A CA 1
ATOM 742 C C . PHE A 1 93 ? -18.723 2.116 4.309 1.00 78.88 93 PHE A C 1
ATOM 744 O O . PHE A 1 93 ? -17.970 3.004 3.911 1.00 78.88 93 PHE A O 1
ATOM 751 N N . ARG A 1 94 ? -18.276 0.933 4.753 1.00 83.50 94 ARG A N 1
ATOM 752 C CA . ARG A 1 94 ? -16.860 0.520 4.836 1.00 83.50 94 ARG A CA 1
ATOM 753 C C . ARG A 1 94 ? -16.618 -0.748 4.026 1.00 83.50 94 ARG A C 1
ATOM 755 O O . ARG A 1 94 ? -17.457 -1.648 4.068 1.00 83.50 94 ARG A O 1
ATOM 762 N N . LEU A 1 95 ? -15.443 -0.867 3.400 1.00 80.44 95 LEU A N 1
ATOM 763 C CA . LEU A 1 95 ? -15.031 -2.112 2.726 1.00 80.44 95 LEU A CA 1
ATOM 764 C C . LEU A 1 95 ? -14.654 -3.221 3.725 1.00 80.44 95 LEU A C 1
ATOM 766 O O . LEU A 1 95 ? -14.725 -4.399 3.392 1.00 80.44 95 LEU A O 1
ATOM 770 N N . LYS A 1 96 ? -14.316 -2.865 4.973 1.00 75.44 96 LYS A N 1
ATOM 771 C CA . LYS A 1 96 ? -13.982 -3.802 6.065 1.00 75.44 96 LYS A CA 1
ATOM 772 C C . LYS A 1 96 ? -15.200 -4.573 6.626 1.00 75.44 96 LYS A C 1
ATOM 774 O O . LYS A 1 96 ? -15.077 -5.227 7.655 1.00 75.44 96 LYS A O 1
ATOM 779 N N . ARG A 1 97 ? -16.385 -4.521 5.992 1.00 68.81 97 ARG A N 1
ATOM 780 C CA . ARG A 1 97 ? -17.606 -5.230 6.443 1.00 68.81 97 ARG A CA 1
ATOM 781 C C . ARG A 1 97 ? -17.791 -6.584 5.730 1.00 68.81 97 ARG A C 1
ATOM 783 O O . ARG A 1 97 ? -17.692 -6.657 4.510 1.00 68.81 97 ARG A O 1
ATOM 790 N N . GLY A 1 98 ? -18.125 -7.631 6.496 1.00 65.44 98 GLY A N 1
ATOM 791 C CA . GLY A 1 98 ? -18.524 -8.963 6.000 1.00 65.44 98 GLY A CA 1
ATOM 792 C C . GLY A 1 98 ? -17.442 -10.059 6.060 1.00 65.44 98 GLY A C 1
ATOM 793 O O . GLY A 1 98 ? -16.247 -9.772 6.043 1.00 65.44 98 GLY A O 1
ATOM 794 N N . TYR A 1 99 ? -17.877 -11.326 6.091 1.00 61.03 99 TYR A N 1
ATOM 795 C CA . TYR A 1 99 ? -17.068 -12.545 6.316 1.00 61.03 99 TYR A CA 1
ATOM 796 C C . TYR A 1 99 ? -16.192 -13.002 5.121 1.00 61.03 99 TYR A C 1
ATOM 798 O O . TYR A 1 99 ? -15.809 -14.162 5.035 1.00 61.03 99 TYR A O 1
ATOM 806 N N . GLY A 1 100 ? -15.849 -12.110 4.183 1.00 67.94 100 GLY A N 1
ATOM 807 C CA . GLY A 1 100 ? -14.983 -12.481 3.049 1.00 67.94 100 GLY A CA 1
ATOM 808 C C . GLY A 1 100 ? -14.671 -11.361 2.059 1.00 67.94 100 GLY A C 1
ATOM 809 O O . GLY A 1 100 ? -13.587 -11.335 1.477 1.00 67.94 100 GLY A O 1
ATOM 810 N N . VAL A 1 101 ? -15.564 -10.374 1.924 1.00 80.50 101 VAL A N 1
ATOM 811 C CA . VAL A 1 101 ? -15.352 -9.217 1.032 1.00 80.50 101 VAL A CA 1
ATOM 812 C C . VAL A 1 101 ? -14.129 -8.404 1.461 1.00 80.50 101 VAL A C 1
ATOM 814 O O . VAL A 1 101 ? -13.321 -8.034 0.612 1.00 80.50 101 VAL A O 1
ATOM 817 N N . LYS A 1 102 ? -13.925 -8.209 2.772 1.00 84.69 102 LYS A N 1
ATOM 818 C CA . LYS A 1 102 ? -12.734 -7.525 3.299 1.00 84.69 102 LYS A CA 1
ATOM 819 C C . LYS A 1 102 ? -11.436 -8.213 2.845 1.00 84.69 102 LYS A C 1
ATOM 821 O O . LYS A 1 102 ? -10.519 -7.543 2.384 1.00 84.69 102 LYS A O 1
ATOM 826 N N . ASN A 1 103 ? -11.406 -9.548 2.873 1.00 87.94 103 ASN A N 1
ATOM 827 C CA . ASN A 1 103 ? -10.232 -10.352 2.528 1.00 87.94 103 ASN A CA 1
ATOM 828 C C . ASN A 1 103 ? -9.925 -10.262 1.037 1.00 87.94 103 ASN A C 1
ATOM 830 O O . ASN A 1 103 ? -8.762 -10.118 0.659 1.00 87.94 103 ASN A O 1
ATOM 834 N N . LEU A 1 104 ? -10.967 -10.280 0.201 1.00 87.94 104 LEU A N 1
ATOM 835 C CA . LEU A 1 104 ? -10.845 -10.101 -1.240 1.00 87.94 104 LEU A CA 1
ATOM 836 C C . LEU A 1 104 ? -10.336 -8.697 -1.595 1.00 87.94 104 LEU A C 1
ATOM 838 O O . LEU A 1 104 ? -9.399 -8.570 -2.379 1.00 87.94 104 LEU A O 1
ATOM 842 N N . VAL A 1 105 ? -10.900 -7.650 -0.985 1.00 87.88 105 VAL A N 1
ATOM 843 C CA . VAL A 1 105 ? -10.468 -6.257 -1.197 1.00 87.88 105 VAL A CA 1
ATOM 844 C C . VAL A 1 105 ? -9.007 -6.077 -0.793 1.00 87.88 105 VAL A C 1
ATOM 846 O O . VAL A 1 105 ? -8.220 -5.534 -1.571 1.00 87.88 105 VAL A O 1
ATOM 849 N N . THR A 1 106 ? -8.609 -6.567 0.385 1.00 88.31 106 THR A N 1
ATOM 850 C CA . THR A 1 106 ? -7.212 -6.512 0.836 1.00 88.31 106 THR A CA 1
ATOM 851 C C . THR A 1 106 ? -6.292 -7.254 -0.132 1.00 88.31 106 THR A C 1
ATOM 853 O O . THR A 1 106 ? -5.260 -6.718 -0.538 1.00 88.31 106 THR A O 1
ATOM 856 N N . ALA A 1 107 ? -6.672 -8.462 -0.548 1.00 90.69 107 ALA A N 1
ATOM 857 C CA . ALA A 1 107 ? -5.875 -9.291 -1.443 1.00 90.69 107 ALA A CA 1
ATOM 858 C C . ALA A 1 107 ? -5.694 -8.682 -2.840 1.00 90.69 107 ALA A C 1
ATOM 860 O O . ALA A 1 107 ? -4.585 -8.679 -3.381 1.00 90.69 107 ALA A O 1
ATOM 861 N N . LEU A 1 108 ? -6.766 -8.140 -3.420 1.00 89.50 108 LEU A N 1
ATOM 862 C CA . LEU A 1 108 ? -6.719 -7.448 -4.706 1.00 89.50 108 LEU A CA 1
ATOM 863 C C . LEU A 1 108 ? -5.879 -6.176 -4.615 1.00 89.50 108 LEU A C 1
ATOM 865 O O . LEU A 1 108 ? -5.029 -5.948 -5.471 1.00 89.50 108 LEU A O 1
ATOM 869 N N . THR A 1 109 ? -6.048 -5.390 -3.548 1.00 90.88 109 THR A N 1
ATOM 870 C CA . THR A 1 109 ? -5.271 -4.159 -3.343 1.00 90.88 109 THR A CA 1
ATOM 871 C C . THR A 1 109 ? -3.774 -4.461 -3.304 1.00 90.88 109 THR A C 1
ATOM 873 O O . THR A 1 109 ? -2.999 -3.794 -3.991 1.00 90.88 109 THR A O 1
ATOM 876 N N . TRP A 1 110 ? -3.351 -5.493 -2.567 1.00 90.56 110 TRP A N 1
ATOM 877 C CA . TRP A 1 110 ? -1.946 -5.906 -2.541 1.00 90.56 110 TRP A CA 1
ATOM 878 C C . TRP A 1 110 ? -1.456 -6.404 -3.903 1.00 90.56 110 TRP A C 1
ATOM 880 O O . TRP A 1 110 ? -0.403 -5.958 -4.354 1.00 90.56 110 TRP A O 1
ATOM 890 N N . GLY A 1 111 ? -2.204 -7.286 -4.572 1.00 90.69 111 GLY A N 1
ATOM 891 C CA . GLY A 1 111 ? -1.800 -7.844 -5.868 1.00 90.69 111 GLY A CA 1
ATOM 892 C C . GLY A 1 111 ? -1.653 -6.784 -6.960 1.00 90.69 111 GLY A C 1
ATOM 893 O O . GLY A 1 111 ? -0.625 -6.740 -7.635 1.00 90.69 111 GLY A O 1
ATOM 894 N N . VAL A 1 112 ? -2.634 -5.883 -7.083 1.00 91.31 112 VAL A N 1
ATOM 895 C CA . VAL A 1 112 ? -2.620 -4.794 -8.073 1.00 91.31 112 VAL A CA 1
ATOM 896 C C . VAL A 1 112 ? -1.465 -3.834 -7.815 1.00 91.31 112 VAL A C 1
ATOM 898 O O . VAL A 1 112 ? -0.730 -3.511 -8.746 1.00 91.31 112 VAL A O 1
ATOM 901 N N . ASN A 1 113 ? -1.257 -3.405 -6.565 1.00 91.69 113 ASN A N 1
ATOM 902 C CA . ASN A 1 113 ? -0.139 -2.516 -6.264 1.00 91.69 113 ASN A CA 1
ATOM 903 C C . ASN A 1 113 ? 1.207 -3.199 -6.540 1.00 91.69 113 ASN A C 1
ATOM 905 O O . ASN A 1 113 ? 2.067 -2.604 -7.181 1.00 91.69 113 ASN A O 1
ATOM 909 N N . ILE A 1 114 ? 1.399 -4.451 -6.115 1.00 91.31 114 ILE A N 1
ATOM 910 C CA . ILE A 1 114 ? 2.671 -5.147 -6.341 1.00 91.31 114 ILE A CA 1
ATOM 911 C C . ILE A 1 114 ? 2.973 -5.266 -7.835 1.00 91.31 114 ILE A C 1
ATOM 913 O O . ILE A 1 114 ? 4.093 -4.967 -8.246 1.00 91.31 114 ILE A O 1
ATOM 917 N N . ALA A 1 115 ? 1.997 -5.636 -8.663 1.00 89.81 115 ALA A N 1
ATOM 918 C CA . ALA A 1 115 ? 2.198 -5.694 -10.110 1.00 89.81 115 ALA A CA 1
ATOM 919 C C . ALA A 1 115 ? 2.493 -4.318 -10.719 1.00 89.81 115 ALA A C 1
ATOM 921 O O . ALA A 1 115 ? 3.424 -4.188 -11.512 1.00 89.81 115 ALA A O 1
ATOM 922 N N . PHE A 1 116 ? 1.768 -3.280 -10.287 1.00 91.31 116 PHE A N 1
ATOM 923 C CA . PHE A 1 116 ? 1.980 -1.910 -10.750 1.00 91.31 116 PHE A CA 1
ATOM 924 C C . PHE A 1 116 ? 3.405 -1.413 -10.461 1.00 91.31 116 PHE A C 1
ATOM 926 O O . PHE A 1 116 ? 4.098 -0.956 -11.367 1.00 91.31 116 PHE A O 1
ATOM 933 N N . TYR A 1 117 ? 3.872 -1.546 -9.215 1.00 90.19 117 TYR A N 1
ATOM 934 C CA . TYR A 1 117 ? 5.209 -1.092 -8.815 1.00 90.19 117 TYR A CA 1
ATOM 935 C C . TYR A 1 117 ? 6.333 -2.012 -9.297 1.00 90.19 117 TYR A C 1
ATOM 937 O O . TYR A 1 117 ? 7.451 -1.548 -9.492 1.00 90.19 117 TYR A O 1
ATOM 945 N N . SER A 1 118 ? 6.079 -3.303 -9.508 1.00 88.31 118 SER A N 1
ATOM 946 C CA . SER A 1 118 ? 7.094 -4.200 -10.075 1.00 88.31 118 SER A CA 1
ATOM 947 C C . SER A 1 118 ? 7.216 -4.090 -11.596 1.00 88.31 118 SER A C 1
ATOM 949 O O . SER A 1 118 ? 8.234 -4.519 -12.124 1.00 88.31 118 SER A O 1
ATOM 951 N N . LYS A 1 119 ? 6.241 -3.469 -12.284 1.00 86.12 119 LYS A N 1
ATOM 952 C CA . LYS A 1 119 ? 6.137 -3.391 -13.756 1.00 86.12 119 LYS A CA 1
ATOM 953 C C . LYS A 1 119 ? 6.023 -4.772 -14.425 1.00 86.12 119 LYS A C 1
ATOM 955 O O . LYS A 1 119 ? 6.532 -4.971 -15.525 1.00 86.12 119 LYS A O 1
ATOM 960 N N . ILE A 1 120 ? 5.359 -5.730 -13.773 1.00 77.81 120 ILE A N 1
ATOM 961 C CA . ILE A 1 120 ? 5.252 -7.120 -14.252 1.00 77.81 120 ILE A CA 1
ATOM 962 C C . ILE A 1 120 ? 3.793 -7.512 -14.528 1.00 77.81 120 ILE A C 1
ATOM 964 O O . ILE A 1 120 ? 2.853 -6.935 -13.987 1.00 77.81 120 ILE A O 1
ATOM 968 N N . ASN A 1 121 ? 3.631 -8.503 -15.409 1.00 71.69 121 ASN A N 1
ATOM 969 C CA . ASN A 1 121 ? 2.378 -9.007 -15.966 1.00 71.69 121 ASN A CA 1
ATOM 970 C C . ASN A 1 121 ? 1.386 -9.590 -14.925 1.00 71.69 121 ASN A C 1
ATOM 972 O O . ASN A 1 121 ? 1.733 -9.911 -13.786 1.00 71.69 121 ASN A O 1
ATOM 976 N N . THR A 1 122 ? 0.145 -9.808 -15.369 1.00 72.81 122 THR A N 1
ATOM 977 C CA . THR A 1 122 ? -1.033 -10.329 -14.650 1.00 72.81 122 THR A CA 1
ATOM 978 C C . THR A 1 122 ? -0.806 -11.594 -13.822 1.00 72.81 122 THR A C 1
ATOM 980 O O . THR A 1 122 ? -1.476 -11.765 -12.807 1.00 72.81 122 THR A O 1
ATOM 983 N N . LEU A 1 123 ? 0.152 -12.457 -14.170 1.00 77.94 123 LEU A N 1
ATOM 984 C CA . LEU A 1 123 ? 0.469 -13.653 -13.373 1.00 77.94 123 LEU A CA 1
ATOM 985 C C . LEU A 1 123 ? 0.939 -13.310 -11.949 1.00 77.94 123 LEU A C 1
ATOM 987 O O . LEU A 1 123 ? 0.584 -14.003 -10.996 1.00 77.94 123 LEU A O 1
ATOM 991 N N . ILE A 1 124 ? 1.671 -12.203 -11.783 1.00 78.75 124 ILE A N 1
ATOM 992 C CA . ILE A 1 124 ? 2.094 -11.714 -10.464 1.00 78.75 124 ILE A CA 1
ATOM 993 C C . ILE A 1 124 ? 0.901 -11.182 -9.667 1.00 78.75 124 ILE A C 1
ATOM 995 O O . ILE A 1 124 ? 0.835 -11.414 -8.459 1.00 78.75 124 ILE A O 1
ATOM 999 N N . ILE A 1 125 ? -0.076 -10.551 -10.331 1.00 81.81 125 ILE A N 1
ATOM 1000 C CA . ILE A 1 125 ? -1.332 -10.135 -9.684 1.00 81.81 125 ILE A CA 1
ATOM 1001 C C . ILE A 1 125 ? -2.022 -11.363 -9.098 1.00 81.81 125 ILE A C 1
ATOM 1003 O O . ILE A 1 125 ? -2.303 -11.382 -7.904 1.00 81.81 125 ILE A O 1
ATOM 1007 N N . VAL A 1 126 ? -2.228 -12.410 -9.906 1.00 85.12 126 VAL A N 1
ATOM 1008 C CA . VAL A 1 126 ? -2.899 -13.640 -9.458 1.00 85.12 126 VAL A CA 1
ATOM 1009 C C . VAL A 1 126 ? -2.152 -14.267 -8.283 1.00 85.12 126 VAL A C 1
ATOM 1011 O O . VAL A 1 126 ? -2.767 -14.542 -7.254 1.00 85.12 126 VAL A O 1
ATOM 1014 N N . PHE A 1 127 ? -0.830 -14.426 -8.385 1.00 88.06 127 PHE A N 1
ATOM 1015 C CA . PHE A 1 127 ? -0.024 -15.008 -7.312 1.00 88.06 127 PHE A CA 1
ATOM 1016 C C . PHE A 1 127 ? -0.152 -14.227 -5.996 1.00 88.06 127 PHE A C 1
ATOM 1018 O O . PHE A 1 127 ? -0.494 -14.803 -4.960 1.00 88.06 127 PHE A O 1
ATOM 1025 N N . PHE A 1 128 ? 0.090 -12.911 -6.014 1.00 86.06 128 PHE A N 1
ATOM 1026 C CA . PHE A 1 128 ? 0.051 -12.106 -4.792 1.00 86.06 128 PHE A CA 1
ATOM 1027 C C . PHE A 1 128 ? -1.364 -11.918 -4.252 1.00 86.06 128 PHE A C 1
ATOM 1029 O O . PHE A 1 128 ? -1.525 -11.875 -3.031 1.00 86.06 128 PHE A O 1
ATOM 1036 N N . THR A 1 129 ? -2.382 -11.856 -5.110 1.00 88.88 129 THR A N 1
ATOM 1037 C CA . THR A 1 129 ? -3.781 -11.824 -4.680 1.00 88.88 129 THR A CA 1
ATOM 1038 C C . THR A 1 129 ? -4.167 -13.138 -4.014 1.00 88.88 129 THR A C 1
ATOM 1040 O O . THR A 1 129 ? -4.601 -13.104 -2.867 1.00 88.88 129 THR A O 1
ATOM 1043 N N . VAL A 1 130 ? -3.943 -14.295 -4.643 1.00 91.00 130 VAL A N 1
ATOM 1044 C CA . VAL A 1 130 ? -4.290 -15.600 -4.047 1.00 91.00 130 VAL A CA 1
ATOM 1045 C C . VAL A 1 130 ? -3.541 -15.811 -2.733 1.00 91.00 130 VAL A C 1
ATOM 1047 O O . VAL A 1 130 ? -4.158 -16.127 -1.716 1.00 91.00 130 VAL A O 1
ATOM 1050 N N . LYS A 1 131 ? -2.229 -15.543 -2.712 1.00 91.19 131 LYS A N 1
ATOM 1051 C CA . LYS A 1 131 ? -1.418 -15.611 -1.490 1.00 91.19 131 LYS A CA 1
ATOM 1052 C C . LYS A 1 131 ? -1.997 -14.726 -0.383 1.00 91.19 131 LYS A C 1
ATOM 1054 O O . LYS A 1 131 ? -2.147 -15.176 0.750 1.00 91.19 131 LYS A O 1
ATOM 1059 N N . SER A 1 132 ? -2.299 -13.465 -0.693 1.00 88.62 132 SER A N 1
ATOM 1060 C CA . SER A 1 132 ? -2.804 -12.515 0.304 1.00 88.62 132 SER A CA 1
ATOM 1061 C C . SER A 1 132 ? -4.192 -12.905 0.798 1.00 88.62 132 SER A C 1
ATOM 1063 O O . SER A 1 132 ? -4.450 -12.776 1.986 1.00 88.62 132 SER A O 1
ATOM 1065 N N . PHE A 1 133 ? -5.048 -13.424 -0.083 1.00 91.25 133 PHE A N 1
ATOM 1066 C CA . PHE A 1 133 ? -6.390 -13.894 0.256 1.00 91.25 133 PHE A CA 1
ATOM 1067 C C . PHE A 1 133 ? -6.360 -15.089 1.212 1.00 91.25 133 PHE A C 1
ATOM 1069 O O . PHE A 1 133 ? -7.071 -15.099 2.212 1.00 91.25 133 PHE A O 1
ATOM 1076 N N . ILE A 1 134 ? -5.495 -16.074 0.947 1.00 90.50 134 ILE A N 1
ATOM 1077 C CA . ILE A 1 134 ? -5.313 -17.225 1.842 1.00 90.50 134 ILE A CA 1
ATOM 1078 C C . ILE A 1 134 ? -4.823 -16.751 3.214 1.00 90.50 134 ILE A C 1
ATOM 1080 O O . ILE A 1 134 ? -5.368 -17.159 4.234 1.00 90.50 134 ILE A O 1
ATOM 1084 N N . ILE A 1 135 ? -3.830 -15.856 3.256 1.00 89.62 135 ILE A N 1
ATOM 1085 C CA . ILE A 1 135 ? -3.292 -15.336 4.522 1.00 89.62 135 ILE A CA 1
ATOM 1086 C C . ILE A 1 135 ? -4.363 -14.580 5.316 1.00 89.62 135 ILE A C 1
ATOM 1088 O O . ILE A 1 135 ? -4.471 -14.777 6.524 1.00 89.62 135 ILE A O 1
ATOM 1092 N N . THR A 1 136 ? -5.154 -13.721 4.670 1.00 87.75 136 THR A N 1
ATOM 1093 C CA . THR A 1 136 ? -6.199 -12.958 5.367 1.00 87.75 136 THR A CA 1
ATOM 1094 C C . THR A 1 136 ? -7.318 -13.862 5.880 1.00 87.75 136 THR A C 1
ATOM 1096 O O . THR A 1 136 ? -7.757 -13.675 7.011 1.00 87.75 136 THR A O 1
ATOM 1099 N N . LEU A 1 137 ? -7.701 -14.900 5.129 1.00 88.25 137 LEU A N 1
ATOM 1100 C CA . LEU A 1 137 ? -8.630 -15.929 5.608 1.00 88.25 137 LEU A CA 1
ATOM 1101 C C . LEU A 1 137 ? -8.090 -16.702 6.817 1.00 88.25 137 LEU A C 1
ATOM 1103 O O . LEU A 1 137 ? -8.808 -16.890 7.794 1.00 88.25 137 LEU A O 1
ATOM 1107 N N . LEU A 1 138 ? -6.830 -17.143 6.773 1.00 87.88 138 LEU A N 1
ATOM 1108 C CA . LEU A 1 138 ? -6.212 -17.867 7.889 1.00 87.88 138 LEU A CA 1
ATOM 1109 C C . LEU A 1 138 ? -6.138 -17.006 9.157 1.00 87.88 138 LEU A C 1
ATOM 1111 O O . LEU A 1 138 ? -6.371 -17.514 10.253 1.00 87.88 138 LEU A O 1
ATOM 1115 N N . ASN A 1 139 ? -5.855 -15.709 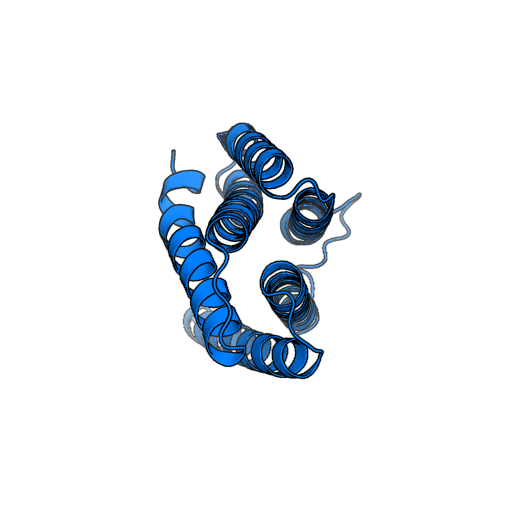9.011 1.00 86.06 139 ASN A N 1
ATOM 1116 C CA . ASN A 1 139 ? -5.864 -14.774 10.135 1.00 86.06 139 ASN A CA 1
ATOM 1117 C C . ASN A 1 139 ? -7.269 -14.633 10.738 1.00 86.06 139 ASN A C 1
ATOM 1119 O O . ASN A 1 139 ? -7.409 -14.717 11.953 1.00 86.06 139 ASN A O 1
ATOM 1123 N N . ASP A 1 140 ? -8.314 -14.531 9.913 1.00 84.31 140 ASP A N 1
ATOM 1124 C CA . ASP A 1 140 ? -9.700 -14.486 10.401 1.00 84.31 140 ASP A CA 1
ATOM 1125 C C . ASP A 1 140 ? -10.103 -15.760 11.170 1.00 84.31 140 ASP A C 1
ATOM 1127 O O . ASP A 1 140 ? -10.774 -15.686 12.205 1.00 84.31 140 ASP A O 1
ATOM 1131 N N . PHE A 1 141 ? -9.679 -16.941 10.703 1.00 84.50 141 PHE A N 1
ATOM 1132 C CA . PHE A 1 141 ? -9.908 -18.202 11.424 1.00 84.50 141 PHE A CA 1
ATOM 1133 C C . PHE A 1 141 ? -9.172 -18.250 12.766 1.00 84.50 141 PHE A C 1
ATOM 1135 O O . PHE A 1 141 ? -9.708 -18.735 13.762 1.00 84.50 141 PHE A O 1
ATOM 1142 N N . LYS A 1 142 ? -7.950 -17.720 12.821 1.00 83.44 142 LYS A N 1
ATOM 1143 C CA . LYS A 1 142 ? -7.191 -17.628 14.069 1.00 83.44 142 LYS A CA 1
ATOM 1144 C C . LYS A 1 142 ? -7.864 -16.683 15.069 1.00 83.44 142 LYS A C 1
ATOM 1146 O O . LYS A 1 142 ? -7.977 -17.020 16.247 1.00 83.44 142 LYS A O 1
ATOM 1151 N N . ASP A 1 143 ? -8.340 -15.535 14.598 1.00 78.75 143 ASP A N 1
ATOM 1152 C CA . ASP A 1 143 ? -8.959 -14.517 15.447 1.00 78.75 143 ASP A CA 1
ATOM 1153 C C . ASP A 1 143 ? -10.319 -14.987 15.989 1.00 78.75 143 ASP A C 1
ATOM 1155 O O . ASP A 1 143 ? -10.635 -14.761 17.157 1.00 78.75 143 ASP A O 1
ATOM 1159 N N . THR A 1 144 ? -11.104 -15.722 15.195 1.00 71.44 144 THR A N 1
ATOM 1160 C CA . THR A 1 144 ? -12.364 -16.341 15.659 1.00 71.44 144 THR A CA 1
ATOM 1161 C C . THR A 1 144 ? -12.137 -17.397 16.741 1.00 71.44 144 THR A C 1
ATOM 1163 O O . THR A 1 144 ? -12.873 -17.400 17.723 1.00 71.44 144 THR A O 1
ATOM 1166 N N . GLY A 1 145 ? -11.080 -18.211 16.645 1.00 59.19 145 GLY A N 1
ATOM 1167 C CA . GLY A 1 145 ? -10.700 -19.157 17.702 1.00 59.19 145 GLY A CA 1
ATOM 1168 C C . GLY A 1 145 ? -10.294 -18.493 19.026 1.00 59.19 145 GLY A C 1
ATOM 1169 O O . GLY A 1 145 ? -10.492 -19.074 20.088 1.00 59.19 145 GLY A O 1
ATOM 1170 N N . SER A 1 146 ? -9.773 -17.261 18.986 1.00 52.78 146 SER A N 1
ATOM 1171 C CA . SER A 1 146 ? -9.427 -16.483 20.189 1.00 52.78 146 SER A CA 1
ATOM 1172 C C . SER A 1 146 ? -10.605 -15.732 20.827 1.00 52.78 146 SER A C 1
ATOM 1174 O O . SER A 1 146 ? -10.521 -15.355 21.994 1.00 52.78 146 SER A O 1
ATOM 1176 N N . ASN A 1 147 ? -11.698 -15.547 20.076 1.00 46.34 147 ASN A N 1
ATOM 1177 C CA . ASN A 1 147 ? -12.921 -14.861 20.510 1.00 46.34 147 ASN A CA 1
ATOM 1178 C C . ASN A 1 147 ? -13.984 -15.812 21.088 1.00 46.34 147 ASN A C 1
ATOM 1180 O O . ASN A 1 147 ? -15.059 -15.361 21.475 1.00 46.34 147 ASN A O 1
ATOM 1184 N N . ILE A 1 148 ? -13.700 -17.117 21.156 1.00 46.78 148 ILE A N 1
ATOM 1185 C CA . ILE A 1 148 ? -14.485 -18.081 21.935 1.00 46.78 148 ILE A CA 1
ATOM 1186 C C . ILE A 1 148 ? -13.882 -18.107 23.346 1.00 46.78 148 ILE A C 1
ATOM 1188 O O . ILE A 1 148 ? -13.039 -18.945 23.669 1.00 46.78 148 ILE A O 1
ATOM 1192 N N . LYS A 1 149 ? -14.265 -17.128 24.163 1.00 40.22 149 LYS A N 1
ATOM 1193 C CA . LYS A 1 149 ? -14.104 -17.128 25.620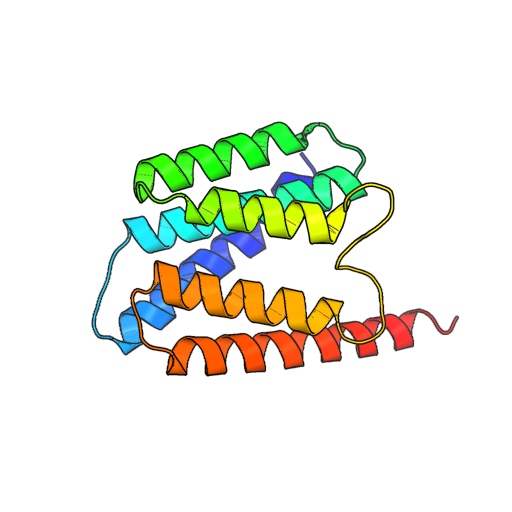 1.00 40.22 149 LYS A CA 1
ATOM 1194 C C . LYS A 1 149 ? -15.401 -16.667 26.255 1.00 40.22 149 LYS A C 1
ATOM 1196 O O . LYS A 1 149 ? -15.952 -15.662 25.758 1.00 40.22 149 LYS A O 1
#